Protein AF-A0A352S8D1-F1 (afdb_monomer_lite)

Foldseek 3Di:
DDDDDPAADEDEDPRLVVVVVVVVVQVPDPPRDDDDDRYDRDD

Radius of gyration: 11.37 Å; chains: 1; bounding box: 32×11×29 Å

Structure (mmCIF, N/CA/C/O backbone):
data_AF-A0A352S8D1-F1
#
_entry.id   AF-A0A352S8D1-F1
#
loop_
_atom_site.group_PDB
_atom_site.id
_atom_site.type_symbol
_atom_site.label_atom_id
_atom_site.label_alt_id
_atom_site.label_comp_id
_atom_site.label_asym_id
_atom_site.label_entity_id
_atom_site.label_seq_id
_atom_site.pdbx_PDB_ins_code
_atom_site.Cartn_x
_atom_site.Cartn_y
_atom_site.Cartn_z
_atom_site.occupancy
_atom_site.B_iso_or_equiv
_atom_site.auth_seq_id
_atom_site.auth_comp_id
_atom_site.auth_asym_id
_atom_site.auth_atom_id
_atom_site.pdbx_PDB_model_num
ATOM 1 N N . VAL A 1 1 ? -21.632 -7.671 -5.328 1.00 58.62 1 VAL A N 1
ATOM 2 C CA . VAL A 1 1 ? -21.330 -7.046 -6.640 1.00 58.62 1 VAL A CA 1
ATOM 3 C C . VAL A 1 1 ? -19.849 -6.745 -6.611 1.00 58.62 1 VAL A C 1
ATOM 5 O O . VAL A 1 1 ? -19.435 -6.162 -5.626 1.00 58.62 1 VAL A O 1
ATOM 8 N N . VAL A 1 2 ? -19.065 -7.200 -7.589 1.00 70.19 2 VAL A N 1
ATOM 9 C CA . VAL A 1 2 ? -17.600 -7.020 -7.593 1.00 70.19 2 VAL A CA 1
ATOM 10 C C . VAL A 1 2 ? -17.243 -6.023 -8.695 1.00 70.19 2 VAL A C 1
ATOM 12 O O . VAL A 1 2 ? -17.814 -6.104 -9.786 1.00 70.19 2 VAL A O 1
ATOM 15 N N . MET A 1 3 ? -16.358 -5.065 -8.417 1.00 75.31 3 MET A N 1
ATOM 16 C CA . MET A 1 3 ? -15.958 -4.054 -9.398 1.00 75.31 3 MET A CA 1
ATOM 17 C C . MET A 1 3 ? -14.962 -4.666 -10.388 1.00 75.31 3 MET A C 1
ATOM 19 O O . MET A 1 3 ? -13.911 -5.158 -9.986 1.00 75.31 3 MET A O 1
ATOM 23 N N . LYS A 1 4 ? -15.292 -4.655 -11.687 1.00 79.56 4 LYS A N 1
ATOM 24 C CA . LYS A 1 4 ? -14.388 -5.108 -12.752 1.00 79.56 4 LYS A CA 1
ATOM 25 C C . LYS A 1 4 ? -13.886 -3.899 -13.546 1.00 79.56 4 LYS A C 1
ATOM 27 O O . LYS A 1 4 ? -14.718 -3.186 -14.115 1.00 79.56 4 LYS A O 1
ATOM 32 N N . PRO A 1 5 ? -12.568 -3.662 -13.616 1.00 81.25 5 PRO A N 1
ATOM 33 C CA . PRO A 1 5 ? -12.033 -2.580 -14.425 1.00 81.25 5 PRO A CA 1
ATOM 34 C C . PRO A 1 5 ? -12.240 -2.861 -15.917 1.00 81.25 5 PRO A C 1
ATOM 36 O O . PRO A 1 5 ? -12.155 -4.000 -16.373 1.00 81.25 5 PRO A O 1
ATOM 39 N N . GLN A 1 6 ? -12.553 -1.812 -16.679 1.00 85.19 6 GLN A N 1
ATOM 40 C CA . GLN A 1 6 ? -12.737 -1.908 -18.133 1.00 85.19 6 GLN A CA 1
ATOM 41 C C . GLN A 1 6 ? -11.410 -1.814 -18.896 1.00 85.19 6 GLN A C 1
ATOM 43 O O . GLN A 1 6 ? -11.301 -2.373 -19.980 1.00 85.19 6 GLN A O 1
ATOM 48 N N . ASN A 1 7 ? -10.422 -1.132 -18.312 1.00 84.94 7 ASN A N 1
ATOM 49 C CA . ASN A 1 7 ? -9.093 -0.915 -18.872 1.00 84.94 7 ASN A CA 1
ATOM 50 C C . ASN A 1 7 ? -8.045 -1.189 -17.797 1.00 84.94 7 ASN A C 1
ATOM 52 O O . ASN A 1 7 ? -8.239 -0.785 -16.648 1.00 84.94 7 ASN A O 1
ATOM 56 N N . GLU A 1 8 ? -6.934 -1.798 -18.192 1.00 85.38 8 GLU A N 1
ATOM 57 C CA . GLU A 1 8 ? -5.811 -2.147 -17.323 1.00 85.38 8 GLU A CA 1
ATOM 58 C C . GLU A 1 8 ? -4.639 -1.179 -17.527 1.00 85.38 8 GLU A C 1
ATOM 60 O O . GLU A 1 8 ? -4.430 -0.661 -18.626 1.00 85.38 8 GLU A O 1
ATOM 65 N N . VAL A 1 9 ? -3.888 -0.915 -16.457 1.00 86.56 9 VAL A N 1
ATOM 66 C CA . VAL A 1 9 ? -2.691 -0.064 -16.478 1.00 86.56 9 VAL A CA 1
ATOM 67 C C . VAL A 1 9 ? -1.503 -0.897 -16.020 1.00 86.56 9 VAL A C 1
ATOM 69 O O . VAL A 1 9 ? -1.467 -1.321 -14.869 1.00 86.56 9 VAL A O 1
ATOM 72 N N . SER A 1 10 ? -0.539 -1.131 -16.909 1.00 86.25 10 SER A N 1
ATOM 73 C CA . SER A 1 10 ? 0.668 -1.902 -16.599 1.00 86.25 10 SER A CA 1
ATOM 74 C C . SER A 1 10 ? 1.660 -1.071 -15.782 1.00 86.25 10 SER A C 1
ATOM 76 O O . SER A 1 10 ? 2.089 -0.002 -16.227 1.00 86.25 10 SER A O 1
ATOM 78 N N . PHE A 1 11 ? 2.060 -1.585 -14.624 1.00 85.88 11 PHE A N 1
ATOM 79 C CA . PHE A 1 11 ? 3.147 -1.067 -13.801 1.00 85.88 11 PHE A CA 1
ATOM 80 C C . PHE A 1 11 ? 4.329 -2.036 -13.857 1.00 85.88 11 PHE A C 1
ATOM 82 O O . PHE A 1 11 ? 4.145 -3.243 -13.729 1.00 85.88 11 PHE A O 1
ATOM 89 N N . VAL A 1 12 ? 5.536 -1.491 -14.017 1.00 88.62 12 VAL A N 1
ATOM 90 C CA . VAL A 1 12 ? 6.799 -2.240 -14.109 1.00 88.62 12 VAL A CA 1
ATOM 91 C C . VAL A 1 12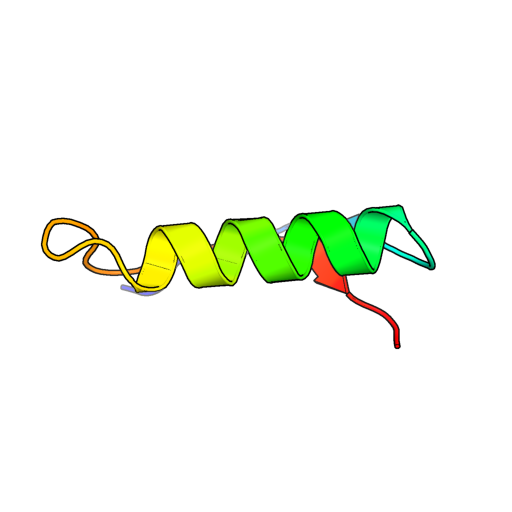 ? 7.880 -1.578 -13.255 1.00 88.62 12 VAL A C 1
ATOM 93 O O . VAL A 1 12 ? 7.852 -0.365 -13.027 1.00 88.62 12 VAL A O 1
ATOM 96 N N . GLY A 1 13 ? 8.846 -2.374 -12.793 1.00 85.88 13 GLY A N 1
ATOM 97 C CA . G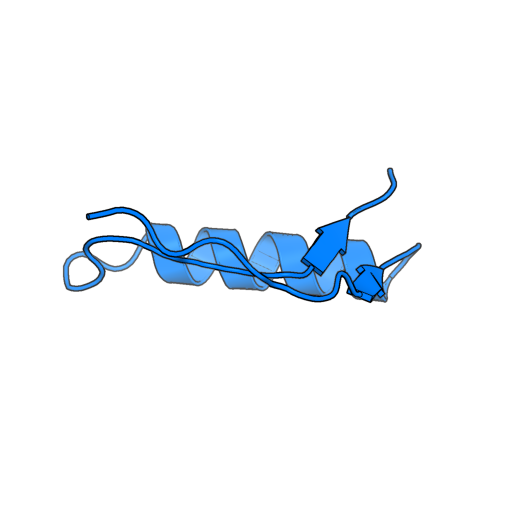LY A 1 13 ? 10.021 -1.895 -12.061 1.00 85.88 13 GLY A CA 1
ATOM 98 C C . GLY A 1 13 ? 9.679 -1.147 -10.765 1.00 85.88 13 GLY A C 1
ATOM 99 O O . GLY A 1 13 ? 8.880 -1.602 -9.950 1.00 85.88 13 GLY A O 1
ATOM 100 N N . ASP A 1 14 ? 10.282 0.025 -10.557 1.00 86.62 14 ASP A N 1
ATOM 101 C CA . ASP A 1 14 ? 10.143 0.779 -9.301 1.00 86.62 14 ASP A CA 1
ATOM 102 C C . ASP A 1 14 ? 8.706 1.238 -9.009 1.00 86.62 14 ASP A C 1
ATOM 104 O O . ASP A 1 14 ? 8.313 1.358 -7.844 1.00 86.62 14 ASP A O 1
ATOM 108 N N . ASP A 1 15 ? 7.906 1.495 -10.044 1.00 85.12 15 ASP A N 1
ATOM 109 C CA . ASP A 1 15 ? 6.523 1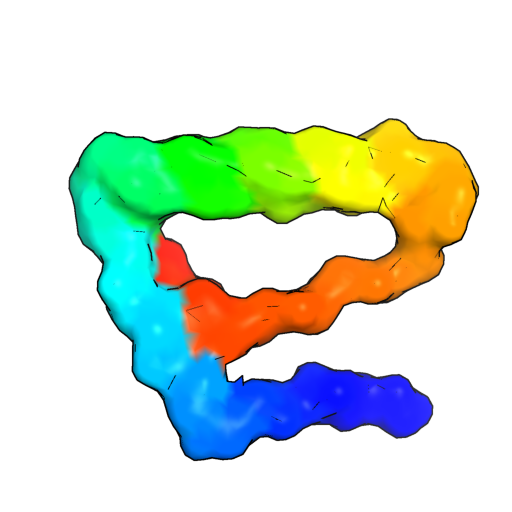.943 -9.875 1.00 85.12 15 ASP A CA 1
ATOM 110 C C . ASP A 1 15 ? 5.579 0.775 -9.553 1.00 85.12 15 ASP A C 1
ATOM 112 O O . ASP A 1 15 ? 4.634 0.961 -8.783 1.00 85.12 15 ASP A O 1
ATOM 116 N N . ALA A 1 16 ? 5.892 -0.439 -10.023 1.00 86.88 16 ALA A N 1
ATOM 117 C CA . ALA A 1 16 ? 5.246 -1.673 -9.570 1.00 86.88 16 ALA A CA 1
ATOM 118 C C . ALA A 1 16 ? 5.457 -1.886 -8.063 1.00 86.88 16 ALA A C 1
ATOM 120 O O . ALA A 1 16 ? 4.493 -2.083 -7.323 1.00 86.88 16 ALA A O 1
ATOM 121 N N . ILE A 1 17 ? 6.696 -1.734 -7.583 1.00 88.12 17 ILE A N 1
ATOM 122 C CA . ILE A 1 17 ? 7.035 -1.895 -6.159 1.00 88.12 17 ILE A CA 1
ATOM 123 C C . ILE A 1 17 ? 6.327 -0.847 -5.288 1.00 88.12 17 ILE A C 1
ATOM 125 O O . ILE A 1 17 ? 5.852 -1.158 -4.193 1.00 88.12 17 ILE A O 1
ATOM 129 N N . LYS A 1 18 ? 6.248 0.411 -5.740 1.00 89.31 18 LYS A N 1
ATOM 130 C CA . LYS A 1 18 ? 5.506 1.453 -5.010 1.00 89.31 18 LYS A CA 1
ATOM 131 C C . LYS A 1 18 ? 4.012 1.148 -4.958 1.00 89.31 18 LYS A C 1
ATOM 133 O O . LYS A 1 18 ? 3.407 1.352 -3.908 1.00 89.31 18 LYS A O 1
ATOM 138 N N . MET A 1 19 ? 3.434 0.669 -6.061 1.00 88.81 19 MET A N 1
ATOM 139 C CA . MET A 1 19 ? 2.014 0.330 -6.124 1.00 88.81 19 MET A CA 1
ATOM 140 C C . MET A 1 19 ? 1.681 -0.865 -5.223 1.00 88.81 19 MET A C 1
ATOM 142 O O . MET A 1 19 ? 0.703 -0.789 -4.489 1.00 88.81 19 MET A O 1
ATOM 146 N N . GLN A 1 20 ? 2.526 -1.903 -5.190 1.00 86.56 20 GLN A N 1
ATOM 147 C CA . GLN A 1 20 ? 2.379 -3.026 -4.250 1.00 86.56 20 GLN A CA 1
ATOM 148 C C . GLN A 1 20 ? 2.344 -2.533 -2.801 1.00 86.56 20 GLN A C 1
ATOM 150 O O . GLN A 1 20 ? 1.372 -2.766 -2.094 1.00 86.56 20 GLN A O 1
ATOM 155 N N . LYS A 1 21 ? 3.338 -1.736 -2.390 1.00 89.69 21 LYS A N 1
ATOM 156 C CA . LYS A 1 21 ? 3.398 -1.194 -1.021 1.00 89.69 21 LYS A CA 1
ATOM 157 C C . LYS A 1 21 ? 2.197 -0.322 -0.661 1.00 89.69 21 LYS A C 1
ATOM 159 O O . LYS A 1 21 ? 1.808 -0.268 0.502 1.00 89.69 21 LYS A O 1
ATOM 164 N N . LEU A 1 22 ? 1.652 0.409 -1.632 1.00 89.12 22 LEU A N 1
ATOM 165 C CA . LEU A 1 22 ? 0.466 1.235 -1.429 1.00 89.12 22 LEU A CA 1
ATOM 166 C C . LEU A 1 22 ? -0.778 0.366 -1.226 1.00 89.12 22 LEU A C 1
ATOM 168 O O . LEU A 1 22 ? -1.553 0.653 -0.319 1.00 89.12 22 LEU A O 1
ATOM 172 N N . LEU A 1 23 ? -0.956 -0.685 -2.030 1.00 88.38 23 LEU A N 1
ATOM 173 C CA . LEU A 1 23 ? -2.061 -1.632 -1.870 1.00 88.38 23 LEU A CA 1
ATOM 174 C C . LEU A 1 23 ? -1.970 -2.358 -0.525 1.00 88.38 23 LEU A C 1
ATOM 176 O O . LEU A 1 23 ? -2.947 -2.350 0.215 1.00 88.38 23 LEU A O 1
ATOM 180 N N . ASP A 1 24 ? -0.784 -2.838 -0.146 1.00 89.12 24 ASP A N 1
ATOM 181 C CA . ASP A 1 24 ? -0.550 -3.471 1.159 1.00 89.12 24 ASP A CA 1
ATOM 182 C C . ASP A 1 24 ? -0.909 -2.530 2.322 1.00 89.12 24 ASP A C 1
ATOM 184 O O . ASP A 1 24 ? -1.508 -2.934 3.318 1.00 89.12 24 ASP A O 1
ATOM 188 N N . ALA A 1 25 ? -0.555 -1.245 2.205 1.00 91.38 25 ALA A N 1
ATOM 189 C CA . ALA A 1 25 ? -0.883 -0.243 3.215 1.00 91.38 25 ALA A CA 1
ATOM 190 C C . ALA A 1 25 ? -2.392 0.033 3.298 1.00 91.38 25 ALA A C 1
ATOM 192 O O . ALA A 1 25 ? -2.893 0.314 4.386 1.00 91.38 25 ALA A O 1
ATOM 193 N N . LEU A 1 26 ? -3.106 -0.039 2.170 1.00 87.56 26 LEU A N 1
ATOM 194 C CA . LEU A 1 26 ? -4.556 0.123 2.128 1.00 87.56 26 LEU A CA 1
ATOM 195 C C . LEU A 1 26 ? -5.289 -1.097 2.694 1.00 87.56 26 LEU A C 1
ATOM 197 O O . LEU A 1 26 ? -6.265 -0.917 3.410 1.00 87.56 26 LEU A O 1
ATOM 201 N N . GLU A 1 27 ? -4.817 -2.312 2.427 1.00 87.25 27 GLU A N 1
ATOM 202 C CA . GLU A 1 27 ? -5.412 -3.549 2.957 1.00 87.25 27 GLU A CA 1
ATOM 203 C C . GLU A 1 27 ? -5.194 -3.725 4.464 1.00 87.25 27 GLU A C 1
ATOM 205 O O . GLU A 1 27 ? -5.978 -4.388 5.136 1.00 87.25 27 GLU A O 1
ATOM 210 N N . ASN A 1 28 ? -4.142 -3.115 5.008 1.00 91.38 28 ASN A N 1
ATOM 211 C CA . ASN A 1 28 ? -3.819 -3.173 6.433 1.00 91.38 28 ASN A CA 1
ATOM 212 C C . ASN A 1 28 ? -4.568 -2.119 7.279 1.00 91.38 28 ASN A C 1
ATOM 214 O O . ASN A 1 28 ? -4.331 -2.001 8.479 1.00 91.38 28 ASN A O 1
ATOM 218 N N . LEU A 1 29 ? -5.433 -1.300 6.674 1.00 92.38 29 LEU A N 1
ATOM 219 C CA . LEU A 1 29 ? -6.272 -0.355 7.410 1.00 92.38 29 LEU A CA 1
ATOM 220 C C . LEU A 1 29 ? -7.553 -1.051 7.877 1.00 92.38 29 LEU A C 1
ATOM 222 O O . LEU A 1 29 ? -8.333 -1.521 7.056 1.00 92.38 29 LEU A O 1
ATOM 226 N N . ASP A 1 30 ? -7.814 -1.017 9.184 1.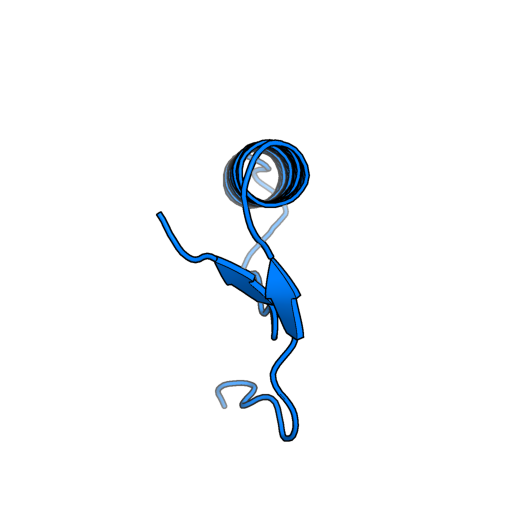00 89.62 30 ASP A N 1
ATOM 227 C CA . ASP A 1 30 ? -8.997 -1.639 9.806 1.00 89.62 30 ASP A CA 1
ATOM 228 C C . ASP A 1 30 ? -10.339 -1.144 9.220 1.00 89.62 30 ASP A C 1
ATOM 230 O O . ASP A 1 30 ? -11.347 -1.851 9.258 1.00 89.62 30 ASP A O 1
ATOM 234 N N . ASP A 1 31 ? -10.349 0.070 8.662 1.00 92.38 31 ASP A N 1
ATOM 235 C CA . ASP A 1 31 ? -11.528 0.715 8.073 1.00 92.38 31 ASP A CA 1
ATOM 236 C C . ASP A 1 31 ? -11.727 0.397 6.576 1.00 92.38 31 ASP A C 1
ATOM 238 O O . ASP A 1 31 ? -12.747 0.771 5.988 1.00 92.38 31 ASP A O 1
ATOM 242 N N . VAL A 1 32 ? -10.763 -0.265 5.928 1.00 87.19 32 VAL A N 1
ATOM 243 C CA . VAL A 1 32 ? -10.821 -0.590 4.498 1.00 87.19 32 VAL A CA 1
ATOM 244 C C . VAL A 1 32 ? -11.415 -1.983 4.314 1.00 87.19 32 VAL A C 1
ATOM 246 O O . VAL A 1 32 ? -10.884 -2.978 4.789 1.00 87.19 32 VAL A O 1
ATOM 249 N N . GLN A 1 33 ? -12.548 -2.056 3.610 1.00 86.25 33 GLN A N 1
ATOM 250 C CA . GLN A 1 33 ? -13.272 -3.315 3.401 1.00 86.25 33 GLN A CA 1
ATOM 251 C C . GLN A 1 33 ? -12.769 -4.090 2.179 1.00 86.25 33 GLN A C 1
ATOM 253 O O . GLN A 1 33 ? -12.473 -5.276 2.278 1.00 86.25 33 GLN A O 1
ATOM 258 N N . GLU A 1 34 ? -12.697 -3.431 1.021 1.00 86.31 34 GLU A N 1
ATOM 259 C CA . GLU A 1 34 ? -12.281 -4.037 -0.247 1.00 86.31 34 GLU A CA 1
ATOM 260 C C . GLU A 1 34 ? -11.529 -2.996 -1.086 1.00 86.31 34 GLU A C 1
ATOM 262 O O . GLU A 1 34 ? -11.996 -1.865 -1.253 1.00 86.31 34 GLU A O 1
ATOM 267 N N . VAL A 1 35 ? -10.371 -3.378 -1.632 1.00 85.56 35 VAL A N 1
ATOM 268 C CA . VAL A 1 35 ? -9.567 -2.537 -2.527 1.00 85.56 35 VAL A CA 1
ATOM 269 C C . VAL A 1 35 ? -9.716 -3.051 -3.956 1.00 85.56 35 VAL A C 1
ATOM 271 O O . VAL A 1 35 ? -9.440 -4.212 -4.247 1.00 85.56 35 VAL A O 1
ATOM 274 N N . PHE A 1 36 ? -10.142 -2.177 -4.869 1.00 86.12 36 PHE A N 1
ATOM 275 C CA . PHE A 1 36 ? -10.250 -2.485 -6.295 1.00 86.12 36 PHE A CA 1
ATOM 276 C C . PHE A 1 36 ? -9.268 -1.628 -7.083 1.00 86.12 36 PHE A C 1
ATOM 278 O O . PHE A 1 36 ? -9.316 -0.400 -7.024 1.00 86.12 36 PHE A O 1
ATOM 285 N N . THR A 1 37 ? -8.399 -2.276 -7.853 1.00 85.12 37 THR A N 1
ATOM 286 C CA . THR A 1 37 ? -7.419 -1.612 -8.710 1.00 85.12 37 THR A CA 1
ATOM 287 C C . THR A 1 37 ? -7.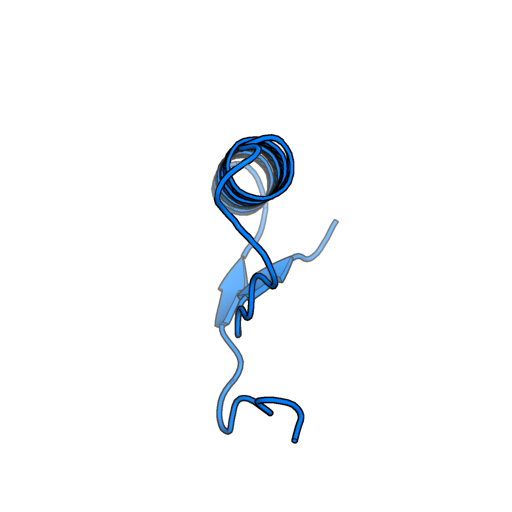484 -2.170 -10.123 1.00 85.12 37 THR A C 1
ATOM 289 O O . THR A 1 37 ? -7.837 -3.328 -10.342 1.00 85.12 37 THR A O 1
ATOM 292 N N . ASN A 1 38 ? -7.166 -1.322 -11.096 1.00 87.81 38 ASN A N 1
ATOM 293 C CA . ASN A 1 38 ? -6.949 -1.718 -12.482 1.00 87.81 38 ASN A CA 1
ATOM 294 C C . ASN A 1 38 ? -5.458 -1.801 -12.841 1.00 87.81 38 ASN A C 1
ATOM 296 O O . ASN A 1 38 ? -5.114 -1.917 -14.018 1.00 87.81 38 ASN A O 1
ATOM 300 N N . ALA A 1 39 ? -4.587 -1.689 -11.837 1.00 85.62 39 ALA A N 1
ATOM 301 C CA . ALA A 1 39 ? -3.155 -1.851 -11.983 1.00 85.62 39 ALA A CA 1
ATOM 302 C C . ALA A 1 39 ? -2.819 -3.325 -12.243 1.00 85.62 39 ALA A C 1
ATOM 304 O O . ALA A 1 39 ? -3.118 -4.188 -11.420 1.00 85.62 39 ALA A O 1
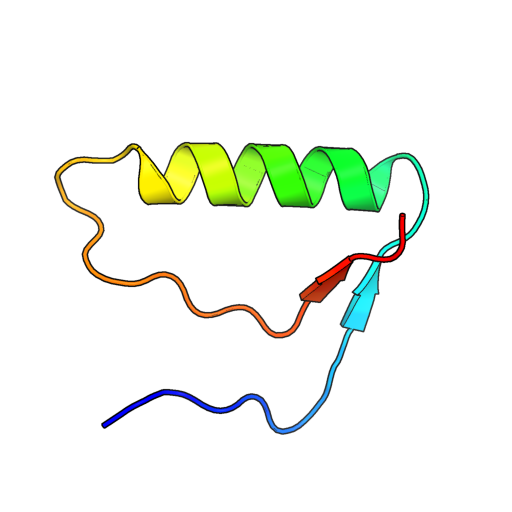ATOM 305 N N . VAL A 1 40 ? -2.166 -3.597 -13.368 1.00 84.94 40 VAL A N 1
ATOM 306 C CA . VAL A 1 40 ? -1.498 -4.870 -13.637 1.00 84.94 40 VAL A CA 1
ATOM 307 C C . VAL A 1 40 ? -0.049 -4.686 -13.231 1.00 84.94 40 VAL A C 1
ATOM 309 O O . VAL A 1 40 ? 0.663 -3.876 -13.820 1.00 84.94 40 VAL A O 1
ATOM 312 N N . ILE A 1 41 ? 0.363 -5.384 -12.181 1.00 84.38 41 ILE A N 1
ATOM 313 C CA . ILE A 1 41 ? 1.720 -5.304 -11.656 1.00 84.38 41 ILE A CA 1
ATOM 314 C C . ILE A 1 41 ? 2.499 -6.477 -12.246 1.00 84.38 41 ILE A C 1
ATOM 316 O O . ILE A 1 41 ? 2.249 -7.623 -11.877 1.00 84.38 41 ILE A O 1
ATOM 320 N N . GLU A 1 42 ? 3.383 -6.188 -13.197 1.00 72.19 42 GLU A N 1
ATOM 321 C CA . GLU A 1 42 ? 4.304 -7.183 -13.749 1.00 72.19 42 GLU A CA 1
ATOM 322 C C . GLU A 1 42 ? 5.546 -7.271 -12.848 1.00 72.19 42 GLU A C 1
ATOM 324 O O . GLU A 1 42 ? 6.036 -6.245 -12.366 1.00 72.19 42 GLU A O 1
ATOM 329 N N . GLU A 1 43 ? 5.987 -8.503 -12.573 1.00 60.56 43 GLU A N 1
ATOM 330 C CA . GLU A 1 43 ? 7.099 -8.826 -11.660 1.00 60.56 43 GLU A CA 1
ATOM 331 C C . GLU A 1 43 ? 8.466 -8.371 -12.197 1.00 60.56 43 GLU A C 1
ATOM 333 O O . GLU A 1 43 ? 8.753 -8.605 -13.397 1.00 60.56 43 GLU A O 1
#

pLDDT: mean 84.78, std 7.14, range [58.62, 92.38]

Secondary structure (DSSP, 8-state):
-----SS-EEE-HHHHHHHHHHHHHHHT-TT-------EEE--

Sequence (43 aa):
VVMKPQNEVSFVGDDAIKMQKLLDALENLDDVQEVFTNAVIEE